Protein AF-A0A2V7X0U4-F1 (afdb_monomer_lite)

pLDDT: mean 92.41, std 8.27, range [44.56, 96.94]

Foldseek 3Di:
DQDPLVRLLVVLVVDPDQWDKDFDQAPARDTDIDIDGSVRVSCQAVVVFDWDQQLSHQADPVSHGDPPDDPDGPVNPRGTDGDYDDSSPDDDDPVD

Secondary structure (DSSP, 8-state):
-PPPHHHHHHHHHHSS--EEEEEEE-TTS-EEEEEEEHHHHHHHHHTT-EEEEGGGGSB-TT-PBPSS-SSSSTTTT-PEEEEPP-GGG----TT-

Structure (mmCIF, N/CA/C/O backbone):
data_AF-A0A2V7X0U4-F1
#
_entry.id   AF-A0A2V7X0U4-F1
#
loop_
_atom_site.group_PDB
_atom_site.id
_atom_site.type_symbol
_atom_site.label_atom_id
_atom_site.label_alt_id
_atom_site.label_comp_id
_atom_site.label_asym_id
_atom_site.label_entity_id
_atom_site.label_seq_id
_atom_site.pdbx_PDB_ins_code
_atom_site.Cartn_x
_atom_site.Cartn_y
_atom_site.Cartn_z
_atom_site.occupancy
_atom_site.B_iso_or_equiv
_atom_site.auth_seq_id
_atom_site.auth_comp_id
_atom_site.auth_asym_id
_atom_site.auth_atom_id
_atom_site.pdbx_PDB_model_num
ATOM 1 N N . MET A 1 1 ? -24.067 -6.557 3.985 1.00 44.56 1 MET A N 1
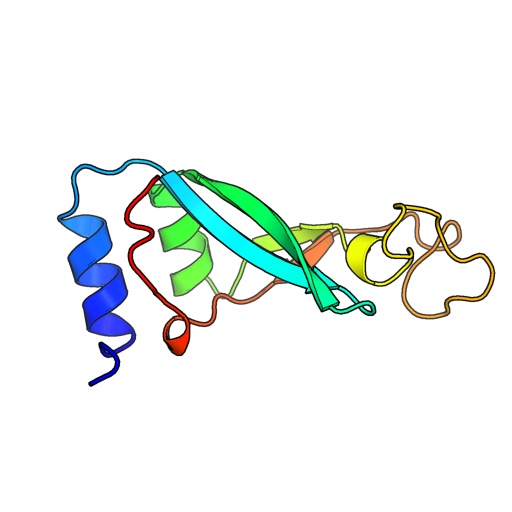ATOM 2 C CA . MET A 1 1 ? -23.848 -5.159 3.558 1.00 44.56 1 MET A CA 1
ATOM 3 C C . MET A 1 1 ? -22.408 -4.808 3.881 1.00 44.56 1 MET A C 1
ATOM 5 O O . MET A 1 1 ? -21.982 -5.145 4.978 1.00 44.56 1 MET A O 1
ATOM 9 N N . ALA A 1 2 ? -21.656 -4.218 2.950 1.00 52.75 2 ALA A N 1
ATOM 10 C CA . ALA A 1 2 ? -20.330 -3.693 3.270 1.00 52.75 2 ALA A CA 1
ATOM 11 C C . ALA A 1 2 ? -20.491 -2.532 4.265 1.00 52.75 2 ALA A C 1
ATOM 13 O O . ALA A 1 2 ? -21.359 -1.680 4.066 1.00 52.75 2 ALA A O 1
ATOM 14 N N . ALA A 1 3 ? -19.716 -2.535 5.349 1.00 63.69 3 ALA A N 1
ATOM 15 C CA . ALA A 1 3 ? -19.689 -1.426 6.296 1.00 63.69 3 ALA A CA 1
ATOM 16 C C . ALA A 1 3 ? -19.235 -0.153 5.566 1.00 63.69 3 ALA A C 1
ATOM 18 O O . ALA A 1 3 ? -18.367 -0.219 4.690 1.00 63.69 3 ALA A O 1
ATOM 19 N N . SER A 1 4 ? -19.813 1.009 5.884 1.00 77.94 4 SER A N 1
ATOM 20 C CA . SER A 1 4 ? -19.326 2.250 5.281 1.00 77.94 4 SER A CA 1
ATOM 21 C C . SER A 1 4 ? -17.901 2.534 5.769 1.00 77.94 4 SER A C 1
ATOM 23 O O . SER A 1 4 ? -17.507 2.120 6.860 1.00 77.94 4 SER A O 1
ATOM 25 N N . ALA A 1 5 ? -17.115 3.284 4.993 1.00 76.00 5 ALA A N 1
ATOM 26 C CA . ALA A 1 5 ? -15.749 3.656 5.374 1.00 76.00 5 ALA A CA 1
ATOM 27 C C . ALA A 1 5 ? -15.662 4.278 6.787 1.00 76.00 5 ALA A C 1
ATOM 29 O O . ALA A 1 5 ? -14.713 4.028 7.530 1.00 76.00 5 ALA A O 1
ATOM 30 N N . LYS A 1 6 ? -16.681 5.054 7.184 1.00 78.94 6 LYS A N 1
ATOM 31 C CA . LYS A 1 6 ? -16.769 5.652 8.524 1.00 78.94 6 LYS A CA 1
ATOM 32 C C . LYS A 1 6 ? -17.004 4.606 9.614 1.00 78.94 6 LYS A C 1
ATOM 34 O O . LYS A 1 6 ? -16.444 4.740 10.701 1.00 78.94 6 LYS A O 1
ATOM 39 N N . ASP A 1 7 ? -17.777 3.566 9.318 1.00 89.56 7 ASP A N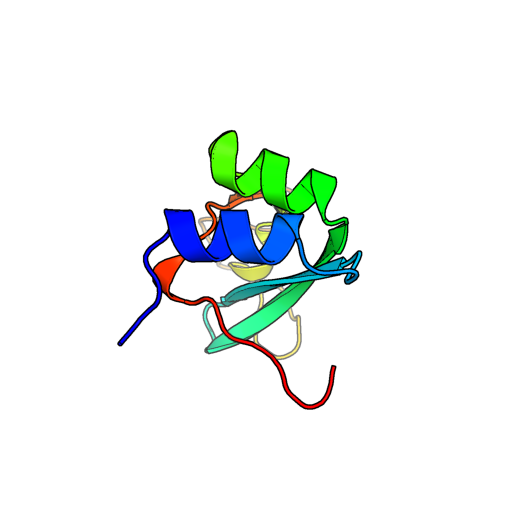 1
ATOM 40 C CA . ASP A 1 7 ? -18.082 2.496 10.268 1.00 89.56 7 ASP A CA 1
ATOM 41 C C . ASP A 1 7 ? -16.830 1.678 10.589 1.00 89.56 7 ASP A C 1
ATOM 43 O O . ASP A 1 7 ? -16.556 1.433 11.762 1.00 89.56 7 ASP A O 1
ATOM 47 N N . VAL A 1 8 ? -16.012 1.366 9.574 1.00 92.38 8 VAL A N 1
ATOM 48 C CA . VAL A 1 8 ? -14.747 0.623 9.732 1.00 92.38 8 VAL A CA 1
ATOM 49 C C . VAL A 1 8 ? -13.783 1.353 10.671 1.00 92.38 8 VAL A C 1
ATOM 51 O O . VAL A 1 8 ? -13.243 0.764 11.608 1.00 92.38 8 VAL A O 1
ATOM 54 N N . LEU A 1 9 ? -13.572 2.657 10.460 1.00 94.19 9 LEU A N 1
ATOM 55 C CA . LEU A 1 9 ? -12.668 3.444 11.306 1.00 94.19 9 LEU A CA 1
ATOM 56 C C . LEU A 1 9 ? -13.211 3.602 12.731 1.00 94.19 9 LEU A C 1
ATOM 58 O O . LEU A 1 9 ? -12.446 3.564 13.697 1.00 94.19 9 LEU A O 1
ATOM 62 N N . ALA A 1 10 ? -14.525 3.777 12.883 1.00 94.00 10 ALA A N 1
ATOM 63 C CA . ALA A 1 10 ? -15.158 3.870 14.193 1.00 94.00 10 ALA A CA 1
ATOM 64 C C . ALA A 1 10 ? -15.068 2.542 14.965 1.00 94.00 10 ALA A C 1
ATOM 66 O O . ALA A 1 10 ? -14.793 2.547 16.165 1.00 94.00 10 ALA A O 1
ATOM 67 N N . GLU A 1 11 ? -15.267 1.412 14.288 1.00 92.69 11 GLU A N 1
ATOM 68 C CA . GLU A 1 11 ? -15.106 0.073 14.854 1.00 92.69 11 GLU A CA 1
ATOM 69 C C . GLU A 1 11 ? -13.665 -0.182 15.294 1.00 92.69 11 GLU A C 1
ATOM 71 O O . GLU A 1 11 ? -13.432 -0.549 16.447 1.00 92.69 11 GLU A O 1
ATOM 76 N N . LEU A 1 12 ? -12.687 0.106 14.432 1.00 93.06 12 LEU A N 1
ATOM 77 C CA . LEU A 1 12 ? -11.275 -0.088 14.749 1.00 93.06 12 LEU A CA 1
ATOM 78 C C . LEU A 1 12 ? -10.828 0.733 15.970 1.00 93.06 12 LEU A C 1
ATOM 80 O O . LEU A 1 12 ? -10.044 0.250 16.790 1.00 93.06 12 LEU A O 1
ATOM 84 N N . ARG A 1 13 ? -11.340 1.960 16.127 1.00 94.69 13 ARG A N 1
ATOM 85 C CA . ARG A 1 13 ? -11.063 2.797 17.308 1.00 94.69 13 ARG A CA 1
ATOM 86 C C . ARG A 1 13 ? -11.571 2.171 18.606 1.00 94.69 13 ARG A C 1
ATOM 88 O O . ARG A 1 13 ? -10.883 2.267 19.615 1.00 94.69 13 ARG A O 1
ATOM 95 N N . ARG A 1 14 ? -12.740 1.523 18.579 1.00 94.69 14 ARG A N 1
ATOM 96 C CA . ARG A 1 14 ? -13.325 0.841 19.749 1.00 94.69 14 ARG A CA 1
ATOM 97 C C . ARG A 1 14 ? -12.712 -0.534 20.010 1.00 94.69 14 ARG A C 1
ATOM 99 O O . ARG A 1 14 ? -12.743 -1.004 21.141 1.00 94.69 14 ARG A O 1
ATOM 106 N N . SER A 1 15 ? -12.189 -1.182 18.972 1.00 91.56 15 SER A N 1
ATOM 107 C CA . SER A 1 15 ? -11.583 -2.508 19.077 1.00 91.56 15 SER A CA 1
ATOM 108 C C . SER A 1 15 ? -10.365 -2.498 20.015 1.00 91.56 15 SER A C 1
ATOM 110 O O . SER A 1 15 ? -9.575 -1.555 19.966 1.00 91.56 15 SER A O 1
ATOM 112 N N . PRO A 1 16 ? -10.135 -3.535 20.839 1.00 93.12 16 PRO A N 1
ATOM 113 C CA . PRO A 1 16 ? -8.909 -3.654 21.632 1.00 93.12 16 PRO A CA 1
ATOM 114 C C . PRO A 1 16 ? -7.666 -3.970 20.778 1.00 93.12 16 PRO A C 1
ATOM 116 O O . PRO A 1 16 ? -6.540 -3.783 21.244 1.00 93.12 16 PRO A O 1
ATOM 119 N N . THR A 1 17 ? -7.842 -4.413 19.527 1.00 90.75 17 THR A N 1
ATOM 120 C CA . THR A 1 17 ? -6.760 -4.812 18.616 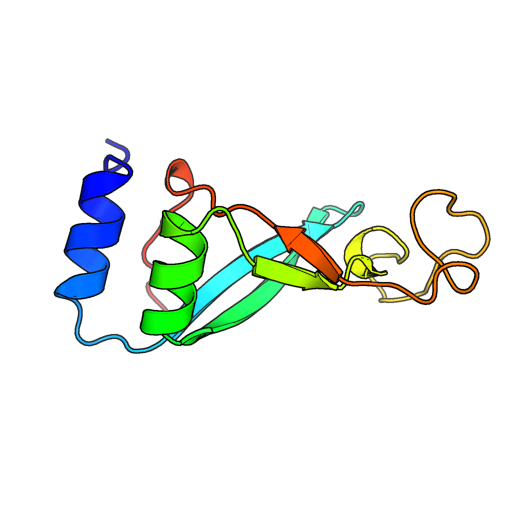1.00 90.75 17 THR A CA 1
ATOM 121 C C . THR A 1 17 ? -5.793 -3.660 18.365 1.00 90.75 17 THR A C 1
ATOM 123 O O . THR A 1 17 ? -6.233 -2.565 18.047 1.00 90.75 17 THR A O 1
ATOM 126 N N . GLN A 1 18 ? -4.481 -3.888 18.456 1.00 94.12 18 GLN A N 1
ATOM 127 C CA . GLN A 1 18 ? -3.458 -2.840 18.262 1.00 94.12 18 GLN A CA 1
ATOM 128 C C . GLN A 1 18 ? -2.796 -2.860 16.881 1.00 94.12 18 GLN A C 1
ATOM 130 O O . GLN A 1 18 ? -2.001 -1.977 16.560 1.00 94.12 18 GLN A O 1
ATOM 135 N N . LYS A 1 19 ? -3.099 -3.866 16.057 1.00 93.75 19 LYS A N 1
ATOM 136 C CA . LYS A 1 19 ? -2.483 -4.065 14.745 1.00 93.75 19 LYS A CA 1
ATOM 137 C C . LYS A 1 19 ? -3.545 -4.208 13.665 1.00 93.75 19 LYS A C 1
ATOM 139 O O . LYS A 1 19 ? -4.566 -4.848 13.878 1.00 93.75 19 LYS A O 1
ATOM 144 N N . VAL A 1 20 ? -3.280 -3.644 12.497 1.00 95.62 20 VAL A N 1
ATOM 145 C CA . VAL A 1 20 ? -4.099 -3.822 11.297 1.00 95.62 20 VAL A CA 1
ATOM 146 C C . VAL A 1 20 ? -3.211 -4.382 10.204 1.00 95.62 20 VAL A C 1
ATOM 148 O O . VAL A 1 20 ? -2.146 -3.831 9.923 1.00 95.62 20 VAL A O 1
ATOM 151 N N . LYS A 1 21 ? -3.642 -5.480 9.587 1.00 95.56 21 LYS A N 1
ATOM 152 C CA . LYS A 1 21 ? -2.978 -6.026 8.409 1.00 95.56 21 LYS A CA 1
ATOM 153 C C . LYS A 1 21 ? -3.467 -5.277 7.175 1.00 95.56 21 LYS A C 1
ATOM 155 O O . LYS A 1 21 ? -4.662 -5.244 6.900 1.00 95.56 21 LYS A O 1
ATOM 160 N N . VAL A 1 22 ? -2.538 -4.694 6.432 1.00 96.25 22 VAL A N 1
ATOM 161 C CA . VAL A 1 22 ? -2.790 -4.092 5.116 1.00 96.25 22 VAL A CA 1
ATOM 162 C C . VAL A 1 22 ? -2.035 -4.883 4.064 1.00 96.25 22 VAL A C 1
ATOM 164 O O . VAL A 1 22 ? -1.000 -5.472 4.375 1.00 96.25 22 VAL A O 1
ATOM 167 N N . ALA A 1 23 ? -2.532 -4.905 2.833 1.00 96.56 23 ALA A N 1
ATOM 168 C CA . ALA A 1 23 ? -1.851 -5.560 1.727 1.00 96.56 23 ALA A CA 1
ATOM 169 C C . ALA A 1 23 ? -2.101 -4.830 0.410 1.00 96.56 23 ALA A C 1
ATOM 171 O O . ALA A 1 23 ? -3.139 -4.194 0.234 1.00 96.56 23 ALA A O 1
ATOM 172 N N . VAL A 1 24 ? -1.138 -4.963 -0.494 1.00 96.19 24 VAL A N 1
ATOM 173 C CA . VAL A 1 24 ? -1.242 -4.605 -1.909 1.00 96.19 24 VAL A CA 1
ATOM 174 C C . VAL A 1 24 ? -1.083 -5.893 -2.708 1.00 96.19 24 VAL A C 1
ATOM 176 O O . VAL A 1 24 ? -0.287 -6.751 -2.330 1.00 96.19 24 VAL A O 1
ATOM 179 N N . THR A 1 25 ? -1.848 -6.046 -3.780 1.00 96.31 25 THR A N 1
ATOM 180 C CA . THR A 1 25 ? -1.658 -7.151 -4.722 1.00 96.31 25 THR A CA 1
ATOM 181 C C . THR A 1 25 ? -0.540 -6.781 -5.694 1.00 96.31 25 THR A C 1
ATOM 183 O O . THR A 1 25 ? -0.598 -5.704 -6.289 1.00 96.31 25 THR A O 1
ATOM 186 N N . ASP A 1 26 ? 0.478 -7.631 -5.829 1.00 95.25 26 ASP A N 1
ATOM 187 C CA . ASP A 1 26 ? 1.513 -7.453 -6.853 1.00 95.25 26 ASP A CA 1
ATOM 188 C C . ASP A 1 26 ? 1.017 -7.834 -8.261 1.00 95.25 26 ASP A C 1
ATOM 190 O O . ASP A 1 26 ? -0.153 -8.175 -8.459 1.00 95.25 26 ASP A O 1
ATOM 194 N N . ILE A 1 27 ? 1.906 -7.730 -9.252 1.00 92.50 27 ILE A N 1
ATOM 195 C CA . ILE A 1 27 ? 1.594 -7.972 -10.671 1.00 92.50 27 ILE A CA 1
ATOM 196 C C . ILE A 1 27 ? 1.156 -9.426 -10.920 1.00 92.50 27 ILE A C 1
ATOM 198 O O . ILE A 1 27 ? 0.325 -9.666 -11.796 1.00 92.50 27 ILE A O 1
ATOM 202 N N . ASP A 1 28 ? 1.632 -10.367 -10.104 1.00 94.50 28 ASP A N 1
ATOM 203 C CA . ASP A 1 28 ? 1.335 -11.796 -10.230 1.00 94.50 28 ASP A CA 1
ATOM 204 C C . ASP A 1 28 ? 0.126 -12.230 -9.380 1.00 94.50 28 ASP A C 1
ATOM 206 O O . ASP A 1 28 ? -0.245 -13.405 -9.357 1.00 94.50 28 ASP A O 1
ATOM 210 N N . GLY A 1 29 ? -0.529 -11.293 -8.685 1.00 95.12 29 GLY A N 1
ATOM 211 C CA . GLY A 1 29 ? -1.724 -11.570 -7.888 1.00 95.12 29 GLY A CA 1
ATOM 212 C C . GLY A 1 29 ? -1.452 -11.927 -6.423 1.00 95.12 29 GLY A C 1
ATOM 213 O O . GLY A 1 29 ? -2.385 -12.288 -5.700 1.00 95.12 29 GLY A O 1
ATOM 214 N N . VAL A 1 30 ? -0.210 -11.819 -5.946 1.00 96.50 30 VAL A N 1
ATOM 215 C CA . VAL A 1 30 ? 0.166 -12.155 -4.568 1.00 96.50 30 VAL A CA 1
ATOM 216 C C . VAL A 1 30 ? -0.092 -10.967 -3.640 1.00 96.50 30 VAL A C 1
ATOM 218 O O . VAL A 1 30 ? 0.315 -9.834 -3.894 1.00 96.50 30 VAL A O 1
ATOM 221 N N . LEU A 1 31 ? -0.754 -11.221 -2.506 1.00 95.62 31 LEU A N 1
ATOM 222 C CA . LEU A 1 31 ? -0.977 -10.213 -1.467 1.00 95.62 31 LEU A CA 1
ATOM 223 C C . LEU A 1 31 ? 0.307 -9.954 -0.666 1.00 95.62 31 LEU A C 1
ATOM 225 O O . LEU A 1 31 ? 0.676 -10.729 0.218 1.00 95.62 31 LEU A O 1
ATOM 229 N N . ARG A 1 32 ? 0.948 -8.811 -0.911 1.00 96.00 32 ARG A N 1
ATOM 230 C CA . ARG A 1 32 ? 2.134 -8.335 -0.189 1.00 96.00 32 ARG A CA 1
ATOM 231 C C . ARG A 1 32 ? 1.708 -7.463 0.988 1.00 96.00 32 ARG A C 1
ATOM 233 O O . ARG A 1 32 ? 1.238 -6.337 0.816 1.00 96.00 32 ARG A O 1
ATOM 240 N N . GLY A 1 33 ? 1.809 -8.019 2.197 1.00 93.19 33 GLY A N 1
ATOM 241 C CA . GLY A 1 33 ? 1.225 -7.443 3.409 1.00 93.19 33 GLY A CA 1
ATOM 242 C C . GLY A 1 33 ? 2.214 -6.814 4.392 1.00 93.19 33 GLY A C 1
ATOM 243 O O . GLY A 1 33 ? 3.377 -7.197 4.462 1.00 93.19 33 GLY A O 1
ATOM 244 N N . LYS A 1 34 ? 1.718 -5.882 5.212 1.00 93.44 34 LYS A N 1
ATOM 245 C CA . LYS A 1 34 ? 2.401 -5.339 6.398 1.00 93.44 34 LYS A CA 1
ATOM 246 C C . LYS A 1 34 ? 1.426 -5.298 7.574 1.00 93.44 34 LYS A C 1
ATOM 248 O O . LYS A 1 34 ? 0.235 -5.051 7.385 1.00 93.44 34 LYS A O 1
ATOM 253 N N . TYR A 1 35 ? 1.935 -5.480 8.789 1.00 95.31 35 TYR A N 1
ATOM 254 C CA . TYR A 1 35 ? 1.191 -5.138 10.001 1.00 95.31 35 TYR A CA 1
ATOM 255 C C . TYR A 1 35 ? 1.507 -3.695 10.384 1.00 95.31 35 TYR A C 1
ATOM 257 O O . TYR A 1 35 ? 2.665 -3.340 10.597 1.00 95.31 35 TYR A O 1
ATOM 265 N N . LEU A 1 36 ? 0.474 -2.866 10.479 1.00 96.19 36 LEU A N 1
ATOM 266 C CA . LEU A 1 36 ? 0.575 -1.495 10.960 1.00 96.19 36 LEU A CA 1
ATOM 267 C C . LEU A 1 36 ? 0.052 -1.415 12.388 1.00 96.19 36 LEU A C 1
ATOM 269 O O . LEU A 1 36 ? -0.955 -2.039 12.715 1.00 96.19 36 LEU A O 1
ATOM 273 N N . HIS A 1 37 ? 0.699 -0.607 13.227 1.00 96.69 37 HIS A N 1
ATOM 274 C CA . HIS A 1 37 ? 0.089 -0.182 14.486 1.00 96.69 37 HIS A CA 1
ATOM 275 C C . HIS A 1 37 ? -1.226 0.555 14.197 1.00 96.69 37 HIS A C 1
ATOM 277 O O . HIS A 1 37 ? -1.302 1.285 13.203 1.00 96.69 37 HIS A O 1
ATOM 283 N N . LYS A 1 38 ? -2.238 0.407 15.060 1.00 95.88 38 LYS A N 1
ATOM 284 C CA . LYS A 1 38 ? -3.555 1.040 14.891 1.00 95.88 38 LYS A CA 1
ATOM 285 C C . LYS A 1 38 ? -3.436 2.526 14.567 1.00 95.88 38 LYS A C 1
ATOM 287 O O . LYS A 1 38 ? -3.996 2.972 13.572 1.00 95.88 38 LYS A O 1
ATOM 292 N N . ASP A 1 39 ? -2.667 3.270 15.354 1.00 96.38 39 ASP A N 1
ATOM 293 C CA . ASP A 1 39 ? -2.532 4.720 15.162 1.00 96.38 39 ASP A CA 1
ATOM 294 C C . ASP A 1 39 ? -1.890 5.069 13.816 1.00 96.38 39 ASP A C 1
ATOM 296 O O . ASP A 1 39 ? -2.298 6.022 13.152 1.00 96.38 39 ASP A O 1
ATOM 300 N N . LYS A 1 40 ? -0.930 4.253 13.355 1.00 96.31 40 LYS A N 1
ATOM 301 C CA . LYS A 1 40 ? -0.313 4.431 12.038 1.00 96.31 40 LYS A CA 1
ATOM 302 C C . LYS A 1 40 ? -1.306 4.139 10.916 1.00 96.31 40 LYS A C 1
ATOM 304 O O . LYS A 1 40 ? -1.311 4.863 9.925 1.00 96.31 40 LYS A O 1
ATOM 309 N N . PHE A 1 41 ? -2.142 3.113 11.071 1.00 96.94 41 PHE A N 1
ATOM 310 C CA . PHE A 1 41 ? -3.209 2.808 10.120 1.00 96.94 41 PHE A CA 1
ATOM 311 C C . PHE A 1 41 ? -4.248 3.934 10.057 1.00 96.94 41 PHE A C 1
ATOM 313 O O . PHE A 1 41 ? -4.579 4.377 8.963 1.00 96.94 41 PHE A O 1
ATOM 320 N N . LEU A 1 42 ? -4.723 4.431 11.206 1.00 96.25 42 LEU A N 1
ATOM 321 C CA . LEU A 1 42 ? -5.680 5.542 11.268 1.00 96.25 42 LEU A CA 1
ATOM 322 C C . LEU A 1 42 ? -5.100 6.798 10.604 1.00 96.25 42 LEU A C 1
ATOM 324 O O . LEU A 1 42 ? -5.734 7.377 9.726 1.00 96.25 42 LEU A O 1
ATOM 328 N N . SER A 1 43 ? -3.853 7.147 10.936 1.00 96.31 43 SER A N 1
ATOM 329 C CA . SER A 1 43 ? -3.133 8.250 10.293 1.00 96.31 43 SER A CA 1
ATOM 330 C C . SER A 1 43 ? -3.016 8.066 8.776 1.00 96.31 43 SER A C 1
ATOM 332 O O . SER A 1 43 ? -3.203 9.030 8.042 1.00 96.31 43 SER A O 1
ATOM 334 N N . ALA A 1 44 ? -2.755 6.851 8.288 1.00 96.19 44 ALA A N 1
ATOM 335 C CA . ALA A 1 44 ? -2.677 6.574 6.855 1.00 96.19 44 ALA A CA 1
ATOM 336 C C . ALA A 1 44 ? -4.043 6.664 6.153 1.00 96.19 44 ALA A C 1
ATOM 338 O O . ALA A 1 44 ? -4.138 7.222 5.061 1.00 96.19 44 ALA A O 1
ATOM 339 N N . ALA A 1 45 ? -5.096 6.124 6.770 1.00 95.81 45 ALA A N 1
ATOM 340 C CA . ALA A 1 45 ? -6.445 6.117 6.213 1.00 95.81 45 ALA A CA 1
ATOM 341 C C . ALA A 1 45 ? -7.045 7.530 6.125 1.00 95.81 45 ALA A C 1
ATOM 343 O O . ALA A 1 45 ? -7.733 7.845 5.158 1.00 95.81 45 ALA A O 1
ATOM 344 N N . GLU A 1 46 ? -6.759 8.390 7.105 1.00 94.75 46 GLU A N 1
ATOM 345 C CA . GLU A 1 46 ? -7.299 9.755 7.176 1.00 94.75 46 GLU A CA 1
ATOM 346 C C . GLU A 1 46 ? -6.368 10.798 6.543 1.00 94.75 46 GLU A C 1
ATOM 348 O O . GLU A 1 46 ? -6.832 11.794 5.994 1.00 94.75 46 GLU A O 1
ATOM 353 N N . GLY A 1 47 ? -5.055 10.558 6.577 1.00 93.94 47 GLY A N 1
ATOM 354 C CA . GLY A 1 47 ? -4.013 11.469 6.094 1.00 93.94 47 GLY A CA 1
ATOM 355 C C . GLY A 1 47 ? -3.644 11.317 4.616 1.00 93.94 47 GLY A C 1
ATOM 356 O O . GLY A 1 47 ? -2.713 11.972 4.156 1.00 93.94 47 GLY A O 1
ATOM 357 N N . GLY A 1 48 ? -4.347 10.467 3.861 1.00 91.00 48 GLY A N 1
ATOM 358 C CA . GLY A 1 48 ? -4.167 10.341 2.409 1.00 91.00 48 GLY A CA 1
ATOM 359 C C . GLY A 1 48 ? -3.157 9.285 1.948 1.00 91.00 48 GLY A C 1
ATOM 360 O O . GLY A 1 48 ? -2.835 9.249 0.758 1.00 91.00 48 GLY A O 1
ATOM 361 N N . GLY A 1 49 ? -2.702 8.406 2.845 1.00 95.62 49 GLY A N 1
ATOM 362 C CA . GLY A 1 49 ? -1.899 7.229 2.519 1.00 95.62 49 GLY A CA 1
ATOM 363 C C . GLY A 1 49 ? -0.663 7.032 3.395 1.00 95.62 49 GLY A C 1
ATOM 364 O O . GLY A 1 49 ? -0.452 7.706 4.402 1.00 95.62 49 GLY A O 1
ATOM 365 N N . PHE A 1 50 ? 0.169 6.071 3.006 1.00 96.31 50 PHE A N 1
ATOM 366 C CA . PHE A 1 50 ? 1.453 5.778 3.641 1.00 96.31 50 PHE A CA 1
ATOM 367 C C . PHE A 1 50 ? 2.467 5.260 2.617 1.00 96.31 50 PHE A C 1
ATOM 369 O O . PHE A 1 50 ? 2.088 4.822 1.533 1.00 96.31 50 PHE A O 1
ATOM 376 N N . GLY A 1 51 ? 3.755 5.304 2.966 1.00 95.75 51 GLY A N 1
ATOM 377 C CA . GLY A 1 51 ? 4.828 4.765 2.130 1.00 95.75 51 GLY A CA 1
ATOM 378 C C . GLY A 1 51 ? 4.782 3.239 2.046 1.00 95.75 51 GLY A C 1
ATOM 379 O O . GLY A 1 51 ? 4.735 2.537 3.065 1.00 95.75 51 GLY A O 1
ATOM 380 N N . PHE A 1 52 ? 4.799 2.720 0.824 1.00 96.06 52 PHE A N 1
ATOM 381 C CA . PHE A 1 52 ? 4.902 1.300 0.538 1.00 96.06 52 PHE A CA 1
ATOM 382 C C . PHE A 1 52 ? 5.957 1.071 -0.543 1.00 96.06 52 PHE A C 1
ATOM 384 O O . PHE A 1 52 ? 5.796 1.553 -1.661 1.00 96.06 52 PHE A O 1
ATOM 391 N N . CYS A 1 53 ? 7.015 0.330 -0.197 1.00 94.62 53 CYS A N 1
ATOM 392 C CA . CYS A 1 53 ? 8.102 -0.011 -1.113 1.00 94.62 53 CYS A CA 1
ATOM 393 C C . CYS A 1 53 ? 7.552 -0.539 -2.435 1.00 94.62 53 CYS A C 1
ATOM 395 O O . CYS A 1 53 ? 6.874 -1.570 -2.472 1.00 94.62 53 CYS A O 1
ATOM 397 N N . ASN A 1 54 ? 7.824 0.193 -3.513 1.00 95.88 54 ASN A N 1
ATOM 398 C CA . ASN A 1 54 ? 7.233 -0.101 -4.806 1.00 95.88 54 ASN A CA 1
ATOM 399 C C . ASN A 1 54 ? 7.892 -1.302 -5.505 1.00 95.88 54 ASN A C 1
ATOM 401 O O . ASN A 1 54 ? 7.430 -1.663 -6.580 1.00 95.88 54 ASN A O 1
ATOM 405 N N . VAL A 1 55 ? 8.891 -1.959 -4.885 1.00 95.75 55 VAL A N 1
ATOM 406 C CA . VAL A 1 55 ? 9.502 -3.221 -5.359 1.00 95.75 55 VAL A CA 1
ATOM 407 C C . VAL A 1 55 ? 8.464 -4.279 -5.719 1.00 95.75 55 VAL A C 1
ATOM 409 O O . VAL A 1 55 ? 8.679 -5.054 -6.642 1.00 95.75 55 VAL A O 1
ATOM 412 N N . VAL A 1 56 ? 7.294 -4.247 -5.072 1.00 95.62 56 VAL A N 1
ATOM 413 C CA . VAL A 1 56 ? 6.173 -5.146 -5.374 1.00 95.62 56 VAL A CA 1
ATOM 414 C C . VAL A 1 56 ? 5.641 -5.032 -6.804 1.00 95.62 56 VAL A C 1
ATOM 416 O O . VAL A 1 56 ? 4.930 -5.913 -7.261 1.00 95.62 56 VAL A O 1
ATOM 419 N N . PHE A 1 57 ? 5.989 -3.969 -7.527 1.00 95.62 57 PHE A N 1
ATOM 420 C CA . PHE A 1 57 ? 5.670 -3.783 -8.943 1.00 95.62 57 PHE A CA 1
ATOM 421 C C . PHE A 1 57 ? 6.885 -3.994 -9.864 1.00 95.62 57 PHE A C 1
ATOM 423 O O . PHE A 1 57 ? 6.841 -3.627 -11.035 1.00 95.62 57 PHE A O 1
ATOM 430 N N . GLY A 1 58 ? 7.985 -4.531 -9.334 1.00 95.81 58 GLY A N 1
ATOM 431 C CA . GLY A 1 58 ? 9.249 -4.745 -10.039 1.00 95.81 58 GLY A CA 1
ATOM 432 C C . GLY A 1 58 ? 9.844 -6.137 -9.829 1.00 95.81 58 GLY A C 1
ATOM 433 O O . GLY A 1 58 ? 11.011 -6.332 -10.154 1.00 95.81 58 GLY A O 1
ATOM 434 N N . TRP A 1 59 ? 9.078 -7.086 -9.288 1.00 95.88 59 TRP A N 1
ATOM 435 C CA . TRP A 1 59 ? 9.500 -8.472 -9.087 1.00 95.88 59 TRP A CA 1
ATOM 436 C C . TRP A 1 59 ? 8.390 -9.473 -9.428 1.00 95.88 59 TRP A C 1
ATOM 438 O O . TRP A 1 59 ? 7.231 -9.080 -9.602 1.00 95.88 59 TRP A O 1
ATOM 448 N N . ASP A 1 60 ? 8.748 -10.749 -9.522 1.00 94.25 60 ASP A N 1
ATOM 449 C CA . ASP A 1 60 ? 7.809 -11.856 -9.688 1.00 94.25 60 ASP A CA 1
ATOM 450 C C . ASP A 1 60 ? 7.338 -12.448 -8.343 1.00 94.25 60 ASP A C 1
ATOM 452 O O . ASP A 1 60 ? 7.737 -12.041 -7.246 1.00 94.25 60 ASP A O 1
ATOM 456 N N . SER A 1 61 ? 6.464 -13.446 -8.430 1.00 95.19 61 SER A N 1
ATOM 457 C CA . SER A 1 61 ? 5.937 -14.221 -7.303 1.00 95.19 61 SER A CA 1
ATOM 458 C C . SER A 1 61 ? 6.999 -14.942 -6.454 1.00 95.19 61 SER A C 1
ATOM 460 O O . SER A 1 61 ? 6.709 -15.300 -5.311 1.00 95.19 61 SER A O 1
ATOM 462 N N . ALA A 1 62 ? 8.213 -15.135 -6.977 1.00 95.31 62 ALA A N 1
ATOM 463 C CA . ALA A 1 62 ? 9.362 -15.718 -6.287 1.00 95.31 62 ALA A CA 1
ATOM 464 C C . ALA A 1 62 ? 10.333 -14.648 -5.747 1.00 95.31 62 ALA A C 1
ATOM 466 O O . ALA A 1 62 ? 11.443 -14.978 -5.326 1.00 95.31 62 ALA A O 1
ATOM 467 N N . ASP A 1 63 ? 9.905 -13.382 -5.736 1.00 94.25 63 ASP A N 1
ATOM 468 C CA . ASP A 1 63 ? 10.667 -12.208 -5.305 1.00 94.25 63 ASP A CA 1
ATOM 469 C C . ASP A 1 63 ? 11.909 -11.932 -6.177 1.00 94.25 63 ASP A C 1
ATOM 471 O O . ASP A 1 63 ? 12.844 -11.240 -5.760 1.00 94.25 63 ASP A O 1
ATOM 475 N N . VAL A 1 64 ? 11.923 -12.439 -7.416 1.00 95.88 64 VAL A N 1
ATOM 476 C CA . VAL A 1 64 ? 12.986 -12.172 -8.389 1.00 95.88 64 VAL A CA 1
ATOM 477 C C . VAL A 1 64 ? 12.706 -10.843 -9.078 1.00 95.88 64 VAL A C 1
ATOM 479 O O . VAL A 1 64 ? 11.684 -10.661 -9.734 1.00 95.88 64 VAL A O 1
ATOM 482 N N . CYS A 1 65 ? 13.625 -9.889 -8.926 1.00 96.12 65 CYS A N 1
ATOM 483 C CA . CYS A 1 65 ? 13.500 -8.569 -9.536 1.00 96.12 65 CYS A CA 1
ATOM 484 C C . CYS A 1 65 ? 13.626 -8.633 -11.063 1.00 96.12 65 CYS A C 1
ATOM 486 O O . CYS A 1 65 ? 14.584 -9.204 -11.587 1.00 96.12 65 CYS A O 1
ATOM 488 N N . TYR A 1 66 ? 12.711 -7.965 -11.760 1.00 94.19 66 TYR A N 1
ATOM 489 C CA . TYR A 1 66 ? 12.761 -7.798 -13.206 1.00 94.19 66 TYR A CA 1
ATOM 490 C C . TYR A 1 66 ? 13.928 -6.895 -13.622 1.00 94.19 66 TYR A C 1
ATOM 492 O O . TYR A 1 66 ? 14.216 -5.876 -12.990 1.00 94.19 66 TYR A O 1
ATOM 500 N N . ASP A 1 67 ? 14.575 -7.237 -14.732 1.00 93.31 67 ASP A N 1
ATOM 501 C CA . ASP A 1 67 ? 15.649 -6.451 -15.351 1.00 93.31 67 ASP A CA 1
ATOM 502 C C . ASP A 1 67 ? 15.148 -5.526 -16.476 1.00 93.31 67 ASP A C 1
ATOM 504 O O . ASP A 1 67 ? 15.870 -4.638 -16.928 1.00 93.31 67 ASP A O 1
ATOM 508 N N . ASN A 1 68 ? 13.890 -5.694 -16.887 1.00 92.69 68 ASN A N 1
ATOM 509 C CA . ASN A 1 68 ? 13.255 -4.999 -18.004 1.00 92.69 68 ASN A CA 1
ATOM 510 C C . ASN A 1 68 ? 12.059 -4.112 -17.593 1.00 92.69 68 ASN A C 1
ATOM 512 O O . ASN A 1 68 ? 11.349 -3.595 -18.460 1.00 92.69 68 ASN A O 1
ATOM 516 N N . ALA A 1 69 ? 11.819 -3.923 -16.292 1.00 92.62 69 ALA A N 1
ATOM 517 C CA . ALA A 1 69 ? 10.749 -3.065 -15.789 1.00 92.62 69 ALA A CA 1
ATOM 518 C C . ALA A 1 69 ? 11.081 -1.571 -15.966 1.00 92.62 69 ALA A C 1
ATOM 520 O O . ALA A 1 69 ? 12.216 -1.141 -15.775 1.00 92.62 69 ALA A O 1
ATOM 521 N N . THR A 1 70 ? 10.070 -0.763 -16.297 1.00 94.19 70 THR A N 1
ATOM 522 C CA . THR A 1 70 ? 10.221 0.686 -16.544 1.00 94.19 70 THR A CA 1
ATOM 523 C C . THR A 1 70 ? 9.703 1.568 -15.409 1.00 94.19 70 THR A C 1
ATOM 525 O O . THR A 1 70 ? 10.076 2.734 -15.321 1.00 94.19 70 THR A O 1
ATOM 528 N N . TYR A 1 71 ? 8.829 1.038 -14.549 1.00 94.38 71 TYR A N 1
ATOM 529 C CA . TYR A 1 71 ? 8.245 1.790 -13.436 1.00 94.38 71 TYR A CA 1
ATOM 530 C C . TYR A 1 71 ? 9.168 1.834 -12.210 1.00 94.38 71 TYR A C 1
ATOM 532 O O . TYR A 1 71 ? 9.351 2.885 -11.598 1.00 94.38 71 TYR A O 1
ATOM 540 N N . THR A 1 72 ? 9.741 0.688 -11.837 1.00 95.81 72 THR A N 1
ATOM 541 C CA . THR A 1 72 ? 10.659 0.559 -10.702 1.00 95.81 72 THR A CA 1
ATOM 542 C C . THR A 1 72 ? 11.656 -0.571 -10.941 1.00 95.81 72 THR A C 1
ATOM 544 O O . THR A 1 72 ? 11.342 -1.529 -11.644 1.00 95.81 72 THR A O 1
ATOM 547 N N . GLY A 1 73 ? 12.867 -0.444 -10.403 1.00 95.50 73 GLY A N 1
ATOM 548 C CA . GLY A 1 73 ? 13.972 -1.363 -10.658 1.00 95.50 73 GLY A CA 1
ATOM 549 C C . GLY A 1 73 ? 15.259 -0.907 -9.973 1.00 95.50 73 GLY A C 1
ATOM 550 O O . GLY A 1 73 ? 15.286 0.113 -9.281 1.00 95.50 73 GLY A O 1
ATOM 551 N N . TRP A 1 74 ? 16.370 -1.592 -10.252 1.00 94.25 74 TRP A N 1
ATOM 552 C CA . TRP A 1 74 ? 17.708 -1.167 -9.805 1.00 94.25 74 TRP A CA 1
ATOM 553 C C . TRP A 1 74 ? 18.052 0.280 -10.188 1.00 94.25 74 TRP A C 1
ATOM 555 O O . TRP A 1 74 ? 18.753 0.965 -9.451 1.00 94.25 74 TRP A O 1
ATOM 565 N N . HIS A 1 75 ? 17.519 0.760 -11.313 1.00 94.38 75 HIS A N 1
ATOM 566 C CA . HIS A 1 75 ? 17.713 2.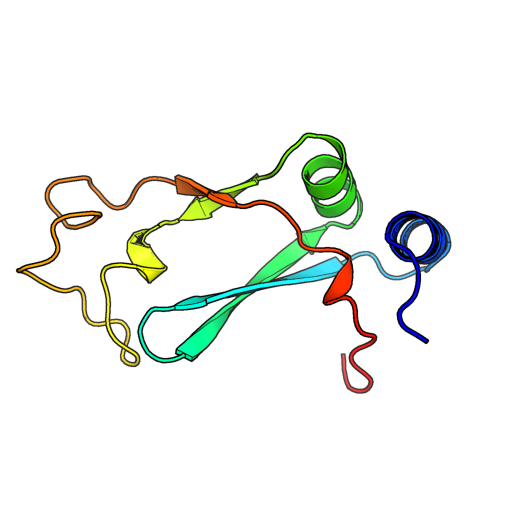120 -11.811 1.00 94.38 75 HIS A CA 1
ATOM 567 C C . HIS A 1 75 ? 16.985 3.198 -10.984 1.00 94.38 75 HIS A C 1
ATOM 569 O O . HIS A 1 75 ? 17.399 4.354 -11.011 1.00 94.38 75 HIS A O 1
ATOM 575 N N . THR A 1 76 ? 15.927 2.847 -10.243 1.00 94.94 76 THR A N 1
ATOM 576 C CA . THR A 1 76 ? 15.240 3.757 -9.305 1.00 94.94 76 THR A CA 1
ATOM 577 C C . THR A 1 76 ? 15.579 3.477 -7.843 1.00 94.94 76 THR A C 1
ATOM 579 O O . THR A 1 76 ? 15.342 4.333 -6.994 1.00 94.94 76 THR A O 1
ATOM 582 N N . GLY A 1 77 ? 16.112 2.290 -7.536 1.00 94.19 77 GLY A N 1
ATOM 583 C CA . GLY A 1 77 ? 16.416 1.854 -6.173 1.00 94.19 77 GLY A CA 1
ATOM 584 C C . GLY A 1 77 ? 15.186 1.451 -5.354 1.00 94.19 77 GLY A C 1
ATOM 585 O O . GLY A 1 77 ? 15.270 1.428 -4.131 1.00 94.19 77 GLY A O 1
ATOM 586 N N . TYR A 1 78 ? 14.060 1.146 -6.009 1.00 95.44 78 TYR A N 1
ATOM 587 C CA . TYR A 1 78 ? 12.807 0.717 -5.371 1.00 95.44 78 TYR A CA 1
ATOM 588 C C . TYR A 1 78 ? 12.288 1.657 -4.262 1.00 95.44 78 TYR A C 1
ATOM 590 O O . TYR A 1 78 ? 12.144 1.244 -3.107 1.00 95.44 78 TYR A O 1
ATOM 598 N N . PRO A 1 79 ? 12.010 2.937 -4.572 1.00 96.69 79 PRO A N 1
ATOM 599 C CA . PRO A 1 79 ? 11.534 3.885 -3.575 1.00 96.69 79 PRO A CA 1
ATOM 600 C C . PRO A 1 79 ? 10.132 3.524 -3.061 1.00 96.69 79 PRO A C 1
ATOM 602 O O . PRO A 1 79 ? 9.370 2.774 -3.674 1.00 96.69 79 PRO A O 1
ATOM 605 N N . ASP A 1 80 ? 9.741 4.118 -1.939 1.00 96.44 80 ASP A N 1
ATOM 606 C CA . ASP A 1 80 ? 8.356 4.034 -1.486 1.00 96.44 80 ASP A CA 1
ATOM 607 C C . ASP A 1 80 ? 7.417 4.781 -2.450 1.00 96.44 80 ASP A C 1
ATOM 609 O O . ASP A 1 80 ? 7.648 5.938 -2.807 1.00 96.44 80 ASP A O 1
ATOM 613 N N . ALA A 1 81 ? 6.308 4.137 -2.813 1.00 95.50 81 ALA A N 1
ATOM 614 C CA . ALA A 1 81 ? 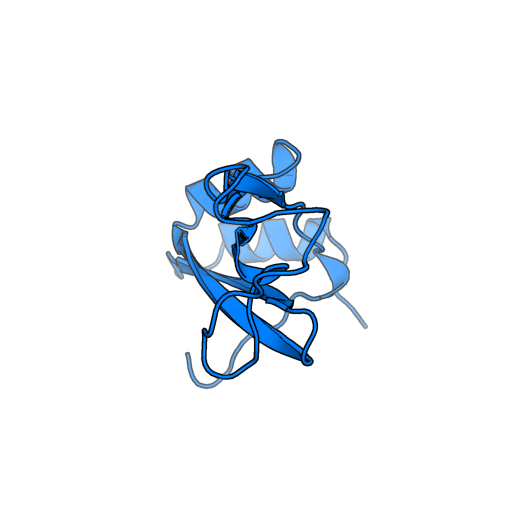5.145 4.787 -3.406 1.00 95.50 81 ALA A CA 1
ATOM 615 C C . ALA A 1 81 ? 4.106 5.116 -2.322 1.00 95.50 81 ALA A C 1
ATOM 617 O O . ALA A 1 81 ? 4.067 4.490 -1.261 1.00 95.50 81 ALA A O 1
ATOM 618 N N . VAL A 1 82 ? 3.230 6.089 -2.586 1.00 96.38 82 VAL A N 1
ATOM 619 C CA . VAL A 1 82 ? 2.123 6.414 -1.674 1.00 96.38 82 VAL A CA 1
ATOM 620 C C . VAL A 1 82 ? 0.967 5.440 -1.904 1.00 96.38 82 VAL A C 1
ATOM 622 O O . VAL A 1 82 ? 0.259 5.531 -2.905 1.00 96.38 82 VAL A O 1
ATOM 625 N N . ALA A 1 83 ? 0.746 4.532 -0.955 1.00 96.19 83 ALA A N 1
ATOM 626 C CA . ALA A 1 83 ? -0.392 3.621 -0.942 1.00 96.19 83 ALA A CA 1
ATOM 627 C C . ALA A 1 83 ? -1.582 4.246 -0.202 1.00 96.19 83 ALA A C 1
ATOM 629 O O . ALA A 1 83 ? -1.439 4.741 0.920 1.00 96.19 83 ALA A O 1
ATOM 630 N N . ARG A 1 84 ? -2.773 4.191 -0.809 1.00 96.38 84 ARG A N 1
ATOM 631 C CA . ARG A 1 84 ? -4.034 4.634 -0.195 1.00 96.38 84 ARG A CA 1
ATOM 632 C C . ARG A 1 84 ? -4.837 3.438 0.296 1.00 96.38 84 ARG A C 1
ATOM 634 O O . ARG A 1 84 ? -4.928 2.426 -0.389 1.00 96.38 84 ARG A O 1
ATOM 641 N N . VAL A 1 85 ? -5.416 3.569 1.485 1.00 95.69 85 VAL A N 1
ATOM 642 C CA . VAL A 1 85 ? -6.231 2.514 2.094 1.00 95.69 85 VAL A CA 1
ATOM 643 C C . VAL A 1 85 ? -7.615 2.503 1.448 1.00 95.69 85 VAL A C 1
ATOM 645 O O . VAL A 1 85 ? -8.325 3.506 1.498 1.00 95.69 85 VAL A O 1
ATOM 648 N N . ASP A 1 86 ? -8.016 1.360 0.894 1.00 94.81 86 ASP A N 1
ATOM 649 C CA . ASP A 1 86 ? -9.387 1.130 0.442 1.00 94.81 86 ASP A CA 1
ATOM 650 C C . ASP A 1 86 ? -10.216 0.480 1.557 1.00 94.81 86 ASP A C 1
ATOM 652 O O . ASP A 1 86 ? -10.183 -0.735 1.777 1.00 94.81 86 ASP A O 1
ATOM 656 N N . LEU A 1 87 ? -10.980 1.309 2.267 1.00 94.25 87 LEU A N 1
ATOM 657 C CA . LEU A 1 87 ? -11.825 0.878 3.380 1.00 94.25 87 LEU A CA 1
ATOM 658 C C . LEU A 1 87 ? -13.009 0.003 2.941 1.00 94.25 87 LEU A C 1
ATOM 660 O O . LEU A 1 87 ? -13.576 -0.686 3.786 1.00 94.25 87 LEU A O 1
ATOM 664 N N . SER A 1 88 ? -13.364 -0.028 1.650 1.00 93.69 88 SER A N 1
ATOM 665 C CA . SER A 1 88 ? -14.413 -0.926 1.145 1.00 93.69 88 SER A CA 1
ATOM 666 C C . SER A 1 88 ? -13.994 -2.403 1.175 1.00 93.69 88 SER A C 1
ATOM 668 O O . SER A 1 88 ? -14.844 -3.291 1.183 1.00 93.69 88 SER A O 1
ATOM 670 N N . THR A 1 89 ? -12.684 -2.668 1.258 1.00 93.06 89 THR A N 1
ATOM 671 C CA . THR A 1 89 ? -12.101 -4.021 1.296 1.00 93.06 89 THR A CA 1
ATOM 672 C C . THR A 1 89 ? -11.910 -4.577 2.713 1.00 93.06 89 THR A C 1
ATOM 674 O O . THR A 1 89 ? -11.375 -5.683 2.886 1.00 93.06 89 THR A O 1
ATOM 677 N N . ALA A 1 90 ? -12.327 -3.816 3.732 1.00 93.62 90 ALA A N 1
ATOM 678 C CA . ALA A 1 90 ? -12.163 -4.175 5.132 1.00 93.62 90 ALA A CA 1
ATOM 679 C C . ALA A 1 90 ? -12.892 -5.482 5.474 1.00 93.62 90 ALA A C 1
ATOM 681 O O . ALA A 1 90 ? -14.028 -5.721 5.064 1.00 93.62 90 ALA A O 1
ATOM 682 N N . ARG A 1 91 ? -12.222 -6.334 6.252 1.00 90.88 91 ARG A N 1
ATOM 683 C CA . ARG A 1 91 ? -12.742 -7.627 6.705 1.00 90.88 91 ARG A CA 1
ATOM 684 C C . ARG A 1 91 ? -12.097 -8.027 8.023 1.00 90.88 91 ARG A C 1
ATOM 686 O O . ARG A 1 91 ? -10.907 -7.785 8.221 1.00 90.88 91 ARG A O 1
ATOM 693 N N . ALA A 1 92 ? -12.872 -8.666 8.892 1.00 88.81 92 ALA A N 1
ATOM 694 C CA . ALA A 1 92 ? -12.338 -9.346 10.063 1.00 88.81 92 ALA A CA 1
ATOM 695 C C . ALA A 1 92 ? -11.696 -10.664 9.618 1.00 88.81 92 ALA A C 1
ATOM 697 O O . ALA A 1 92 ? -12.309 -11.439 8.881 1.00 88.81 92 ALA A O 1
ATOM 698 N N . VAL A 1 93 ? -10.456 -10.899 10.035 1.00 87.62 93 VAL A N 1
ATOM 699 C CA . VAL A 1 93 ? -9.738 -12.142 9.754 1.00 87.62 93 VAL A CA 1
ATOM 700 C C . VAL A 1 93 ? -9.978 -13.068 10.949 1.00 87.62 93 VAL A C 1
ATOM 702 O O . VAL A 1 93 ? -9.504 -12.758 12.029 1.00 87.62 93 VAL A O 1
ATOM 705 N N . PRO A 1 94 ? -10.748 -14.161 10.820 1.00 85.38 94 PRO A N 1
ATOM 706 C CA . PRO A 1 94 ? -11.220 -14.918 11.985 1.00 85.38 94 PRO A CA 1
ATOM 707 C C . PRO A 1 94 ? -10.138 -15.773 12.660 1.00 85.38 94 PRO A C 1
ATOM 709 O O . PRO A 1 94 ? -10.378 -16.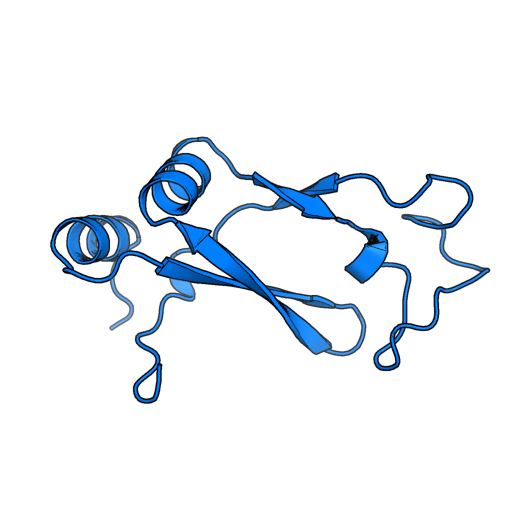326 13.729 1.00 85.38 94 PRO A O 1
ATOM 712 N N . TRP A 1 95 ? -8.978 -15.918 12.022 1.00 84.56 95 TRP A N 1
ATOM 713 C CA . TRP A 1 95 ? -7.854 -16.721 12.505 1.00 84.56 95 TRP A CA 1
ATOM 714 C C . TRP A 1 95 ? -6.665 -15.883 12.998 1.00 84.56 95 TRP A C 1
ATOM 716 O O . TRP A 1 95 ? -5.639 -16.466 13.338 1.00 84.56 95 TRP A O 1
ATOM 726 N N . ASP A 1 96 ? -6.776 -14.552 12.988 1.00 73.06 96 ASP A N 1
ATOM 727 C CA . ASP A 1 96 ? -5.717 -13.589 13.337 1.00 73.06 96 ASP A CA 1
ATOM 728 C C . ASP A 1 96 ? -6.259 -12.610 14.396 1.00 73.06 96 ASP A C 1
ATOM 730 O O . ASP A 1 96 ? -5.557 -12.349 15.399 1.00 73.06 96 ASP A O 1
#

Radius of gyration: 15.29 Å; chains: 1; bounding box: 42×28×40 Å

Sequence (96 aa):
MAASAKDVLAELRRSPTQKVKVAVTDIDGVLRGKYLHKDKFLSAAEGGGFGFCNVVFGWDSADVCYDNATYTGWHTGYPDAVARVDLSTARAVPWD